Protein AF-A0A084JX63-F1 (afdb_monomer_lite)

Radius of gyration: 32.14 Å; chains: 1; bounding box: 68×34×94 Å

pLDDT: mean 81.21, std 9.05, range [53.09, 92.12]

Sequence (176 aa):
MNRTLKKIIAREFLFLIGTTILFFLILFVWISITESNYDKQNEIKTEIEIFEKKNQSVNKELLKLVYGKLSTEATYDEFVIDFKESLELQKLSYSKLETEADFNSFLKDALGENEIKKATEYKSLETKLEKTKKSIFNHSVSEDDVFRFGLTLFLIFFIFRYLIYGTKWSIKQLKE

Organism: Nonlabens ulvanivorans (NCBI:txid906888)

Secondary structure (DSSP, 8-state):
--HHHHHHHHHHHHHHHHHHHHHHHHHHHHHHHHHHHHHHHHHHHHHHHHHHHHT----HHHHHHHHHHHT-SS-HHHHHHHHHH-HHHHHHHHHHS--SS-HHHHHHHHH-TTHHHHHHHHHHHHHHHHHHHHSTTTS---HHHHHHHHHHHHHHHHHHHHHHHHHHHHHHHTT-

Structure (mmCIF, N/CA/C/O backbone):
data_AF-A0A084JX63-F1
#
_entry.id   AF-A0A084JX63-F1
#
loop_
_atom_site.group_PDB
_atom_site.id
_atom_site.type_symbol
_atom_site.label_atom_id
_atom_site.label_alt_id
_atom_site.label_comp_id
_atom_site.label_asym_id
_atom_site.label_entity_id
_atom_site.label_seq_id
_atom_site.pdbx_PDB_ins_code
_atom_site.Cartn_x
_atom_site.Cartn_y
_atom_site.Cartn_z
_atom_site.occupancy
_atom_site.B_iso_or_equiv
_atom_site.auth_seq_id
_atom_site.auth_comp_id
_atom_site.auth_asym_id
_atom_site.auth_atom_id
_atom_site.pdbx_PDB_model_num
ATOM 1 N N . MET A 1 1 ? 24.479 -4.663 -51.171 1.00 65.19 1 MET A N 1
ATOM 2 C CA . MET A 1 1 ? 24.291 -3.680 -50.075 1.00 65.19 1 MET A CA 1
ATOM 3 C C . MET A 1 1 ? 25.640 -3.122 -49.636 1.00 65.19 1 MET A C 1
ATOM 5 O O . MET A 1 1 ? 26.524 -3.914 -49.322 1.00 65.19 1 MET A O 1
ATOM 9 N N . ASN A 1 2 ? 25.807 -1.793 -49.645 1.00 89.06 2 ASN A N 1
ATOM 10 C CA . ASN A 1 2 ? 27.067 -1.114 -49.311 1.00 89.06 2 ASN A CA 1
ATOM 11 C C . ASN A 1 2 ? 27.539 -1.473 -47.881 1.00 89.06 2 ASN A C 1
ATOM 13 O O . ASN A 1 2 ? 26.726 -1.561 -46.957 1.00 89.06 2 ASN A O 1
ATOM 17 N N . ARG A 1 3 ? 28.849 -1.687 -47.690 1.00 87.38 3 ARG A N 1
ATOM 18 C CA . ARG A 1 3 ? 29.468 -2.052 -46.400 1.00 87.38 3 ARG A CA 1
ATOM 19 C C . ARG A 1 3 ? 29.197 -0.992 -45.323 1.00 87.38 3 ARG A C 1
ATOM 21 O O . ARG A 1 3 ? 28.984 -1.336 -44.163 1.00 87.38 3 ARG A O 1
ATOM 28 N N . THR A 1 4 ? 29.108 0.275 -45.725 1.00 86.75 4 THR A N 1
ATOM 29 C CA . THR A 1 4 ? 28.739 1.399 -44.852 1.00 86.75 4 THR A CA 1
ATOM 30 C C . THR A 1 4 ? 27.294 1.292 -44.365 1.00 86.75 4 THR A C 1
ATOM 32 O O . THR A 1 4 ? 27.042 1.426 -43.171 1.00 86.75 4 THR A O 1
ATOM 35 N N . LEU A 1 5 ? 26.358 0.953 -45.260 1.00 82.62 5 LEU A N 1
ATOM 36 C CA . LEU A 1 5 ? 24.943 0.773 -44.917 1.00 82.62 5 LEU A CA 1
ATOM 37 C C . LEU A 1 5 ? 24.756 -0.386 -43.927 1.00 82.62 5 LEU A C 1
ATOM 39 O O . LEU A 1 5 ? 24.061 -0.239 -42.927 1.00 82.62 5 LEU A O 1
ATOM 43 N N . LYS A 1 6 ? 25.455 -1.511 -44.149 1.00 86.81 6 LYS A N 1
ATOM 44 C CA . LYS A 1 6 ? 25.477 -2.657 -43.218 1.00 86.81 6 LYS A CA 1
ATOM 45 C C . LYS A 1 6 ? 25.913 -2.247 -41.809 1.00 86.81 6 LYS A C 1
ATOM 47 O O . LYS A 1 6 ? 25.293 -2.654 -40.833 1.00 86.81 6 LYS A O 1
ATOM 52 N N . LYS A 1 7 ? 26.963 -1.427 -41.703 1.00 88.69 7 LYS A N 1
ATOM 53 C CA . LYS A 1 7 ? 27.501 -0.963 -40.417 1.00 88.69 7 LYS A CA 1
ATOM 54 C C . LYS A 1 7 ? 26.538 -0.024 -39.685 1.00 88.69 7 LYS A C 1
ATOM 56 O O . LYS A 1 7 ? 26.459 -0.086 -38.461 1.00 88.69 7 LYS A O 1
ATOM 61 N N . ILE A 1 8 ? 25.816 0.822 -40.423 1.00 86.81 8 ILE A N 1
ATOM 62 C CA . ILE A 1 8 ? 24.778 1.697 -39.860 1.00 86.81 8 ILE A CA 1
ATOM 63 C C . ILE A 1 8 ? 23.635 0.841 -39.314 1.00 86.81 8 ILE A C 1
ATOM 65 O O . ILE A 1 8 ? 23.342 0.928 -38.127 1.00 86.81 8 ILE A O 1
ATOM 69 N N . ILE A 1 9 ? 23.079 -0.059 -40.131 1.00 84.88 9 ILE A N 1
ATOM 70 C CA . ILE A 1 9 ? 21.967 -0.936 -39.729 1.00 84.88 9 ILE A CA 1
ATOM 71 C C . ILE A 1 9 ? 22.335 -1.770 -38.496 1.00 84.88 9 ILE A C 1
ATOM 73 O O . ILE A 1 9 ? 21.561 -1.829 -37.547 1.00 84.88 9 ILE A O 1
ATOM 77 N N . ALA A 1 10 ? 23.533 -2.359 -38.459 1.00 90.06 10 ALA A N 1
ATOM 78 C CA . ALA A 1 10 ? 23.983 -3.141 -37.307 1.00 90.06 10 ALA A CA 1
ATOM 79 C C . ALA A 1 10 ? 24.073 -2.303 -36.017 1.00 90.06 10 ALA A C 1
ATOM 81 O O . ALA A 1 10 ? 23.716 -2.779 -34.943 1.00 90.06 10 ALA A O 1
ATOM 82 N N . ARG A 1 11 ? 24.519 -1.043 -36.114 1.00 86.19 11 ARG A N 1
ATOM 83 C CA . ARG A 1 11 ? 24.586 -0.125 -34.967 1.00 86.19 11 ARG A CA 1
ATOM 84 C C . ARG A 1 11 ? 23.193 0.297 -34.491 1.00 86.19 11 ARG A C 1
ATOM 86 O O . ARG A 1 11 ? 22.972 0.397 -33.288 1.00 86.19 11 ARG A O 1
ATOM 93 N N . GLU A 1 12 ? 22.270 0.544 -35.417 1.00 84.62 12 GLU A N 1
ATOM 94 C CA . GLU A 1 12 ? 20.866 0.839 -35.109 1.00 84.62 12 GLU A CA 1
ATOM 95 C C . GLU A 1 12 ? 20.187 -0.329 -34.397 1.00 84.62 12 GLU A C 1
ATOM 97 O O . GLU A 1 12 ? 19.591 -0.148 -33.337 1.00 84.62 12 GLU A O 1
ATOM 102 N N . PHE A 1 13 ? 20.373 -1.537 -34.922 1.00 88.38 13 PHE A N 1
ATOM 103 C CA . PHE A 1 13 ? 19.815 -2.755 -34.352 1.00 88.38 13 PHE A CA 1
ATOM 104 C C . PHE A 1 13 ? 20.344 -3.041 -32.941 1.00 88.38 13 PHE A C 1
ATOM 106 O O . PHE A 1 13 ? 19.569 -3.341 -32.036 1.00 88.38 13 PHE A O 1
ATOM 113 N N . LEU A 1 14 ? 21.652 -2.879 -32.718 1.00 89.19 14 LEU A N 1
ATOM 114 C CA . LEU A 1 14 ? 22.263 -3.127 -31.410 1.00 89.19 14 LEU A CA 1
ATOM 115 C C . LEU A 1 14 ? 21.764 -2.147 -30.334 1.00 89.19 14 LEU A C 1
ATOM 117 O O . LEU A 1 14 ? 21.566 -2.537 -29.187 1.00 89.19 14 LEU A O 1
ATOM 121 N N . PHE A 1 15 ? 21.506 -0.890 -30.704 1.00 83.62 15 PHE A N 1
ATOM 122 C CA . PHE A 1 15 ? 20.905 0.089 -29.795 1.00 83.62 15 PHE A CA 1
ATOM 123 C C . PHE A 1 15 ? 19.445 -0.243 -29.470 1.00 83.62 15 PHE A C 1
ATOM 125 O O . PHE A 1 15 ? 19.030 -0.137 -28.316 1.00 83.62 15 PHE A O 1
ATOM 132 N N . LEU A 1 16 ? 18.667 -0.666 -30.471 1.00 83.50 16 LEU A N 1
ATOM 133 C CA . LEU A 1 16 ? 17.280 -1.078 -30.268 1.00 83.50 16 LEU A CA 1
ATOM 134 C C . LEU A 1 16 ? 17.194 -2.281 -29.317 1.00 83.50 16 LEU A C 1
ATOM 136 O O . LEU A 1 16 ? 16.397 -2.271 -28.383 1.00 83.50 16 LEU A O 1
ATOM 140 N N . ILE A 1 17 ? 18.078 -3.268 -29.478 1.00 89.06 17 ILE A N 1
ATOM 141 C CA . ILE A 1 17 ? 18.185 -4.393 -28.540 1.00 89.06 17 ILE A CA 1
ATOM 142 C C . ILE A 1 17 ? 18.553 -3.901 -27.138 1.00 89.06 17 ILE A C 1
ATOM 144 O O . ILE A 1 17 ? 17.891 -4.268 -26.172 1.00 89.06 17 ILE A O 1
ATOM 148 N N . GLY A 1 18 ? 19.578 -3.052 -27.012 1.00 86.00 18 GLY A N 1
ATOM 149 C CA . GLY A 1 18 ? 20.032 -2.558 -25.709 1.00 86.00 18 GLY A CA 1
ATOM 150 C C . GLY A 1 18 ? 18.949 -1.789 -24.948 1.00 86.00 18 GLY A C 1
ATOM 151 O O . GLY A 1 18 ? 18.746 -2.020 -23.759 1.00 86.00 18 GLY A O 1
ATOM 152 N N . THR A 1 19 ? 18.211 -0.920 -25.641 1.00 81.38 19 THR A N 1
ATOM 153 C CA . THR A 1 19 ? 17.085 -0.173 -25.053 1.00 81.38 19 THR A CA 1
ATOM 154 C C . THR A 1 19 ? 15.918 -1.080 -24.679 1.00 81.38 19 THR A C 1
ATOM 156 O O . THR A 1 19 ? 15.343 -0.906 -23.609 1.00 81.38 19 THR A O 1
ATOM 159 N N . THR A 1 20 ? 15.621 -2.089 -25.500 1.00 82.31 20 THR A N 1
ATOM 160 C CA . THR A 1 20 ? 14.589 -3.093 -25.200 1.00 82.31 20 THR A CA 1
ATOM 161 C C . THR A 1 20 ? 14.940 -3.892 -23.943 1.00 82.31 20 THR A C 1
ATOM 163 O O . THR A 1 20 ? 14.112 -4.026 -23.048 1.00 82.31 20 THR A O 1
ATOM 166 N N . ILE A 1 21 ? 16.184 -4.372 -23.827 1.00 88.44 21 ILE A N 1
ATOM 167 C CA . ILE A 1 21 ? 16.656 -5.099 -22.637 1.00 88.44 21 ILE A CA 1
ATOM 168 C C . ILE A 1 21 ? 16.573 -4.208 -21.394 1.00 88.44 21 ILE A C 1
ATOM 170 O O . ILE A 1 21 ? 16.062 -4.639 -20.364 1.00 88.44 21 ILE A O 1
ATOM 174 N N . LEU A 1 22 ? 17.039 -2.958 -21.486 1.00 84.12 22 LEU A N 1
ATOM 175 C CA . LEU A 1 22 ? 16.982 -2.012 -20.372 1.00 84.12 22 LEU A CA 1
ATOM 176 C C . LEU A 1 22 ? 15.539 -1.743 -19.924 1.00 84.12 22 LEU A C 1
ATOM 178 O O . LEU A 1 22 ? 15.271 -1.698 -18.726 1.00 84.12 22 LEU A O 1
ATOM 182 N N . PHE A 1 23 ? 14.612 -1.604 -20.873 1.00 81.06 23 PHE A N 1
ATOM 183 C CA . PHE A 1 23 ? 13.193 -1.441 -20.580 1.00 81.06 23 PHE A CA 1
ATOM 184 C C . PHE A 1 23 ? 12.637 -2.633 -19.790 1.00 81.06 23 PHE A C 1
ATOM 186 O O . PHE A 1 23 ? 12.026 -2.430 -18.743 1.00 81.06 23 PHE A O 1
ATOM 193 N N . PHE A 1 24 ? 12.915 -3.866 -20.226 1.00 84.56 24 PHE A N 1
ATOM 194 C CA . PHE A 1 24 ? 12.482 -5.064 -19.501 1.00 84.56 24 PHE A CA 1
ATOM 195 C C . PHE A 1 24 ? 13.097 -5.170 -18.103 1.00 84.56 24 PHE A C 1
ATOM 197 O O . PHE A 1 24 ? 12.407 -5.583 -17.176 1.00 84.56 24 PHE A O 1
ATOM 204 N N . LEU A 1 25 ? 14.357 -4.761 -17.921 1.00 88.00 25 LEU A N 1
ATOM 205 C CA . LEU A 1 25 ? 14.984 -4.728 -16.596 1.00 88.00 25 LEU A CA 1
ATOM 206 C C . LEU A 1 25 ? 14.271 -3.752 -15.653 1.00 88.00 25 LEU A C 1
ATOM 208 O O . LEU A 1 25 ? 13.979 -4.111 -14.516 1.00 88.00 25 LEU A O 1
ATOM 212 N N . ILE A 1 26 ? 13.958 -2.542 -16.124 1.00 82.75 26 ILE A N 1
ATOM 213 C CA . ILE A 1 26 ? 13.224 -1.543 -15.332 1.00 82.75 26 ILE A CA 1
ATOM 214 C C . ILE A 1 26 ? 11.819 -2.054 -14.999 1.00 82.75 26 ILE A C 1
ATOM 216 O O . ILE A 1 26 ? 11.383 -1.939 -13.856 1.00 82.75 26 ILE A O 1
ATOM 220 N N . LEU A 1 27 ? 11.134 -2.651 -15.977 1.00 81.00 27 LEU A N 1
ATOM 221 C CA . LEU A 1 27 ? 9.794 -3.205 -15.805 1.00 81.00 27 LEU A CA 1
ATOM 222 C C . LEU A 1 27 ? 9.779 -4.350 -14.784 1.00 81.00 27 LEU A C 1
ATOM 224 O O . LEU A 1 27 ? 8.912 -4.381 -13.918 1.00 81.00 27 LEU A O 1
ATOM 228 N N . PHE A 1 28 ? 10.765 -5.248 -14.828 1.00 85.12 28 PHE A N 1
ATOM 229 C CA . PHE A 1 28 ? 10.877 -6.340 -13.863 1.00 85.12 28 PHE A CA 1
ATOM 230 C C . PHE A 1 28 ? 11.126 -5.824 -12.441 1.00 85.12 28 PHE A C 1
ATOM 232 O O . PHE A 1 28 ? 10.428 -6.223 -11.514 1.00 85.12 28 PHE A O 1
ATOM 239 N N . VAL A 1 29 ? 12.068 -4.886 -12.274 1.00 85.19 29 VAL A N 1
ATOM 240 C CA . VAL A 1 29 ? 12.337 -4.247 -10.973 1.00 85.19 29 VAL A CA 1
ATOM 241 C C . VAL A 1 29 ? 11.085 -3.557 -10.434 1.00 85.19 29 VAL A C 1
ATOM 243 O O . VAL A 1 29 ? 10.791 -3.666 -9.246 1.00 85.19 29 VAL A O 1
ATOM 246 N N . TRP A 1 30 ? 10.333 -2.877 -11.301 1.00 81.12 30 TRP A N 1
ATOM 247 C CA . TRP A 1 30 ? 9.082 -2.232 -10.925 1.00 81.12 30 TRP A CA 1
ATOM 248 C C . TRP A 1 30 ? 8.048 -3.240 -10.412 1.00 81.12 30 TRP A C 1
ATOM 250 O O . TRP A 1 30 ? 7.557 -3.077 -9.297 1.00 81.12 30 TRP A O 1
ATOM 260 N N . ILE A 1 31 ? 7.786 -4.310 -11.173 1.00 81.56 31 ILE A N 1
ATOM 261 C CA . ILE A 1 31 ? 6.854 -5.380 -10.780 1.00 81.56 31 ILE A CA 1
ATOM 262 C C . ILE A 1 31 ? 7.248 -5.966 -9.419 1.00 81.56 31 ILE A C 1
ATOM 264 O O . ILE A 1 31 ? 6.405 -6.043 -8.528 1.00 81.56 31 ILE A O 1
ATOM 268 N N . SER A 1 32 ? 8.529 -6.298 -9.217 1.00 83.62 32 SER A N 1
ATOM 269 C CA . SER A 1 32 ? 9.006 -6.855 -7.944 1.00 83.62 32 SER A CA 1
ATO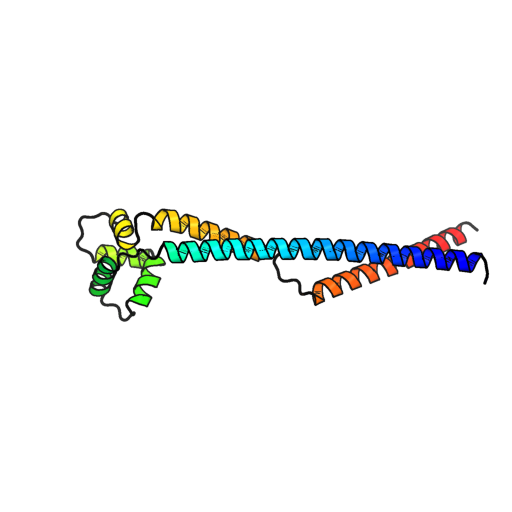M 270 C C .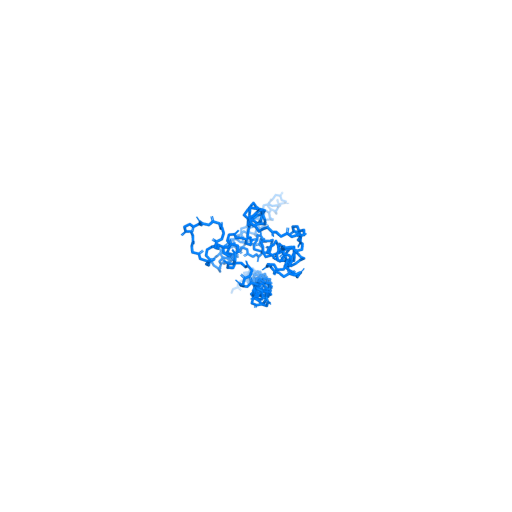 SER A 1 32 ? 8.792 -5.913 -6.753 1.00 83.62 32 SER A C 1
ATOM 272 O O . SER A 1 32 ? 8.481 -6.366 -5.651 1.00 83.62 32 SER A O 1
ATOM 274 N N . ILE A 1 33 ? 8.955 -4.599 -6.947 1.00 82.38 33 ILE A N 1
ATOM 275 C CA . ILE A 1 33 ? 8.706 -3.605 -5.892 1.00 82.38 33 ILE A CA 1
ATOM 276 C C . ILE A 1 33 ? 7.210 -3.524 -5.573 1.00 82.38 33 ILE A C 1
ATOM 278 O O . ILE A 1 33 ? 6.842 -3.484 -4.397 1.00 82.38 33 ILE A O 1
ATOM 282 N N . THR A 1 34 ? 6.351 -3.504 -6.595 1.00 78.81 34 THR A N 1
ATOM 283 C CA . THR A 1 34 ? 4.895 -3.433 -6.420 1.00 78.81 34 THR A CA 1
ATOM 284 C C . THR A 1 34 ? 4.357 -4.664 -5.697 1.00 78.81 34 THR A C 1
ATOM 286 O O . THR A 1 34 ? 3.618 -4.513 -4.726 1.00 78.81 34 THR A O 1
ATOM 289 N N . GLU A 1 35 ? 4.772 -5.861 -6.108 1.00 81.75 35 GLU A N 1
ATOM 290 C CA . GLU A 1 35 ? 4.360 -7.123 -5.484 1.00 81.75 35 GLU A CA 1
ATOM 291 C C . GLU A 1 35 ? 4.791 -7.181 -4.010 1.00 81.75 35 GLU A C 1
ATOM 293 O O . GLU A 1 35 ? 3.960 -7.365 -3.124 1.00 81.75 35 GLU A O 1
ATOM 298 N N . SER A 1 36 ? 6.057 -6.858 -3.715 1.00 82.88 36 SER A N 1
ATOM 299 C CA . SER A 1 36 ? 6.553 -6.822 -2.332 1.00 82.88 36 SER A CA 1
ATOM 300 C C . SER A 1 36 ? 5.791 -5.832 -1.442 1.00 82.88 36 SER A C 1
ATOM 302 O O . SER A 1 36 ? 5.605 -6.073 -0.246 1.00 82.88 36 SER A O 1
ATOM 304 N N . ASN A 1 37 ? 5.365 -4.694 -1.990 1.00 80.81 37 ASN A N 1
ATOM 305 C CA . ASN A 1 37 ? 4.595 -3.717 -1.228 1.00 80.81 37 ASN A CA 1
ATOM 306 C C . ASN A 1 37 ? 3.142 -4.150 -1.017 1.00 80.81 37 ASN A C 1
ATOM 308 O O . ASN A 1 37 ? 2.587 -3.869 0.049 1.00 80.81 37 ASN A O 1
ATOM 312 N N . TYR A 1 38 ? 2.548 -4.832 -1.998 1.00 81.62 38 TYR A N 1
ATOM 313 C CA . TYR A 1 38 ? 1.219 -5.419 -1.880 1.00 81.62 38 TYR A CA 1
ATOM 314 C C . TYR A 1 38 ? 1.184 -6.490 -0.783 1.00 81.62 38 TYR A C 1
ATOM 316 O O . TYR A 1 38 ? 0.320 -6.444 0.094 1.00 81.62 38 TYR A O 1
ATOM 324 N N . ASP A 1 39 ? 2.186 -7.370 -0.748 1.00 85.44 39 ASP A N 1
ATOM 325 C CA . ASP A 1 39 ? 2.311 -8.400 0.287 1.00 85.44 39 ASP A CA 1
ATOM 326 C C . ASP A 1 39 ? 2.407 -7.789 1.688 1.00 85.44 39 ASP A C 1
ATOM 328 O O . ASP A 1 39 ? 1.665 -8.178 2.589 1.00 85.44 39 ASP A O 1
ATOM 332 N N . LYS A 1 40 ? 3.240 -6.753 1.861 1.00 83.31 40 LYS A N 1
ATOM 333 C CA . LYS A 1 40 ? 3.348 -6.021 3.136 1.00 83.31 40 LYS A CA 1
ATOM 334 C C . LYS A 1 40 ? 2.033 -5.376 3.559 1.00 83.31 40 LYS A C 1
ATOM 336 O O . LYS A 1 40 ? 1.722 -5.337 4.747 1.00 83.31 40 LYS A O 1
ATOM 341 N N . GLN A 1 41 ? 1.259 -4.833 2.617 1.00 81.94 41 GLN A N 1
ATOM 342 C CA . GLN A 1 41 ? -0.059 -4.283 2.942 1.00 81.94 41 GLN A CA 1
ATOM 343 C C . GLN A 1 41 ? -1.015 -5.370 3.430 1.00 81.94 41 GLN A C 1
ATOM 345 O O . GLN A 1 41 ? -1.722 -5.155 4.416 1.00 81.94 41 GLN A O 1
ATOM 350 N N . ASN A 1 42 ? -1.029 -6.522 2.761 1.00 84.50 42 ASN A N 1
ATOM 351 C CA . ASN A 1 42 ? -1.875 -7.645 3.145 1.00 84.50 42 ASN A CA 1
ATOM 352 C C . ASN A 1 42 ? -1.460 -8.247 4.489 1.00 84.50 42 ASN A C 1
ATOM 354 O O . ASN A 1 42 ? -2.334 -8.578 5.288 1.00 84.50 42 ASN A O 1
ATOM 358 N N . GLU A 1 43 ? -0.162 -8.330 4.777 1.00 87.25 43 GLU A N 1
ATOM 359 C CA . GLU A 1 43 ? 0.358 -8.762 6.076 1.00 87.25 43 GLU A CA 1
ATOM 360 C C . GLU A 1 43 ? -0.145 -7.844 7.197 1.00 87.25 43 GLU A C 1
ATOM 362 O O . GLU A 1 43 ? -0.805 -8.314 8.121 1.00 87.25 43 GLU A O 1
ATOM 367 N N . ILE A 1 44 ? 0.034 -6.523 7.063 1.00 81.94 44 ILE A N 1
ATOM 368 C CA . ILE A 1 44 ? -0.441 -5.548 8.062 1.00 81.94 44 ILE A CA 1
ATOM 369 C C . ILE A 1 44 ? -1.968 -5.608 8.212 1.00 81.94 44 ILE A C 1
ATOM 371 O O . ILE A 1 44 ? -2.488 -5.526 9.323 1.00 81.94 44 ILE A O 1
ATOM 375 N N . LYS A 1 45 ? -2.709 -5.766 7.109 1.00 82.81 45 LYS A N 1
ATOM 376 C CA . LYS A 1 45 ? -4.171 -5.901 7.149 1.00 82.81 45 LYS A CA 1
ATOM 377 C C . LYS A 1 45 ? -4.599 -7.168 7.893 1.00 82.81 45 LYS A C 1
ATOM 379 O O . LYS A 1 45 ? -5.538 -7.123 8.680 1.00 82.81 45 LYS A O 1
ATOM 384 N N . THR A 1 46 ? -3.890 -8.271 7.673 1.00 85.38 46 THR A N 1
ATOM 385 C CA . THR A 1 46 ? -4.141 -9.543 8.357 1.00 85.38 46 THR A CA 1
ATOM 386 C C . THR A 1 46 ? -3.804 -9.439 9.842 1.00 85.38 46 THR A C 1
ATOM 388 O O . THR A 1 46 ? -4.563 -9.923 10.675 1.00 85.38 46 THR A O 1
ATOM 391 N N . GLU A 1 47 ? -2.708 -8.765 10.203 1.00 81.56 47 GLU A N 1
ATOM 392 C CA . GLU A 1 47 ? -2.373 -8.482 11.602 1.00 81.56 47 GLU A CA 1
ATOM 393 C C . GLU A 1 47 ? -3.469 -7.662 12.290 1.00 81.56 47 GLU A C 1
ATOM 395 O O . GLU A 1 47 ? -3.862 -8.000 13.405 1.00 81.56 47 GLU A O 1
ATOM 400 N N . ILE A 1 48 ? -4.000 -6.637 11.615 1.00 76.06 48 ILE A N 1
ATOM 401 C CA . ILE A 1 48 ? -5.132 -5.833 12.096 1.00 76.06 48 ILE A CA 1
ATOM 402 C C . ILE A 1 48 ? -6.378 -6.706 12.298 1.00 76.06 48 ILE A C 1
ATOM 404 O O . ILE A 1 48 ? -6.975 -6.666 13.369 1.00 76.06 48 ILE A O 1
ATOM 408 N N . GLU A 1 49 ? -6.735 -7.551 11.332 1.00 78.00 49 GLU A N 1
ATOM 409 C CA . GLU A 1 49 ? -7.915 -8.423 11.426 1.00 78.00 49 GLU A CA 1
ATOM 410 C C . GLU A 1 49 ? -7.777 -9.470 12.547 1.00 78.00 49 GLU A C 1
ATOM 412 O O . GLU A 1 49 ? -8.701 -9.701 13.331 1.00 78.00 49 GLU A O 1
ATOM 417 N N . ILE A 1 50 ? -6.598 -10.088 12.681 1.00 78.38 50 ILE A N 1
ATOM 418 C CA . ILE A 1 50 ? -6.293 -11.014 13.782 1.00 78.38 50 ILE A CA 1
ATOM 419 C C . ILE A 1 50 ? -6.377 -10.282 15.120 1.00 78.38 50 ILE A C 1
ATOM 421 O O . ILE A 1 50 ? -6.888 -10.835 16.098 1.00 78.38 50 ILE A O 1
ATOM 425 N N . PHE A 1 51 ? -5.880 -9.050 15.176 1.00 68.31 51 PHE A N 1
ATOM 426 C CA . PHE A 1 51 ? -5.936 -8.219 16.364 1.00 68.31 51 PHE A CA 1
ATOM 427 C C . PHE A 1 51 ? -7.381 -7.883 16.747 1.00 68.31 51 PHE A C 1
ATOM 429 O O . PHE A 1 51 ? -7.760 -8.103 17.896 1.00 68.31 51 PHE A O 1
ATOM 436 N N . GLU A 1 52 ? -8.213 -7.440 15.804 1.00 65.75 52 GLU A N 1
ATOM 437 C CA . GLU A 1 52 ? -9.643 -7.183 16.017 1.00 65.75 52 GLU A CA 1
ATOM 438 C C . GLU A 1 52 ? -10.372 -8.435 16.518 1.00 65.75 52 GLU A C 1
ATOM 440 O O . GLU A 1 52 ? -11.057 -8.401 17.542 1.00 65.75 52 GLU A O 1
ATOM 445 N N . LYS A 1 53 ? -10.148 -9.578 15.861 1.00 66.19 53 LYS A N 1
ATOM 446 C CA . LYS A 1 53 ? -10.780 -10.855 16.213 1.00 66.19 53 LYS A CA 1
ATOM 447 C C . LYS A 1 53 ? -10.352 -11.370 17.588 1.00 66.19 53 LYS A C 1
ATOM 449 O O . LYS A 1 53 ? -11.161 -11.931 18.324 1.00 66.19 53 LYS A O 1
ATOM 454 N N . LYS A 1 54 ? -9.081 -11.190 17.956 1.00 64.06 54 LYS A N 1
ATOM 455 C CA . LYS A 1 54 ? -8.529 -11.631 19.249 1.00 64.06 54 LYS A CA 1
ATOM 456 C C . LYS A 1 54 ? -8.926 -10.710 20.405 1.00 64.06 54 LYS A C 1
ATOM 458 O O . LYS A 1 54 ? -8.921 -11.150 21.553 1.00 64.06 54 LYS A O 1
ATOM 463 N N . ASN A 1 55 ? -9.271 -9.458 20.117 1.00 58.59 55 ASN A N 1
ATOM 464 C CA . ASN A 1 55 ? -9.594 -8.443 21.120 1.00 58.59 55 ASN A CA 1
ATOM 465 C C . ASN A 1 55 ? -11.100 -8.223 21.308 1.00 58.59 55 ASN A C 1
ATOM 467 O O . ASN A 1 55 ? -11.514 -7.284 21.974 1.00 58.59 55 ASN A O 1
ATOM 471 N N . GLN A 1 56 ? -11.934 -9.136 20.816 1.00 56.81 56 GLN A N 1
ATOM 472 C CA . GLN A 1 56 ? -13.379 -9.123 21.031 1.00 56.81 56 GLN A CA 1
ATOM 473 C C . GLN A 1 56 ? -13.790 -9.616 22.440 1.00 56.81 56 GLN A C 1
ATOM 475 O O . GLN A 1 56 ? -14.862 -10.193 22.613 1.00 56.81 56 GLN A O 1
ATOM 480 N N . SER A 1 57 ? -12.956 -9.411 23.467 1.00 58.47 57 SER A N 1
ATOM 481 C CA . SER A 1 57 ? -13.287 -9.728 24.865 1.00 58.47 57 SER A CA 1
ATOM 482 C C . SER A 1 57 ? -13.829 -8.492 25.577 1.00 58.47 57 SER A C 1
ATOM 484 O O . SER A 1 57 ? -13.306 -8.049 26.596 1.00 58.47 57 SER A O 1
ATOM 486 N N . VAL A 1 58 ? -14.872 -7.908 25.001 1.00 65.94 58 VAL A N 1
ATOM 487 C CA . VAL A 1 58 ? -15.634 -6.854 25.662 1.00 65.94 58 VAL A CA 1
ATOM 488 C C . VAL A 1 58 ? -16.402 -7.484 26.814 1.00 65.94 58 VAL A C 1
ATOM 490 O O . VAL A 1 58 ? -17.069 -8.508 26.624 1.00 65.94 58 VAL A O 1
ATOM 493 N N . ASN A 1 59 ? -16.352 -6.868 27.995 1.00 77.25 59 ASN A N 1
ATOM 494 C CA . ASN A 1 59 ? -17.208 -7.278 29.097 1.00 77.25 59 ASN A CA 1
ATOM 495 C C . ASN A 1 59 ? -18.647 -6.836 28.797 1.00 77.25 59 ASN A C 1
ATOM 497 O O . ASN A 1 59 ? -19.095 -5.748 29.166 1.00 77.25 59 ASN A O 1
ATOM 501 N N . LYS A 1 60 ? -19.363 -7.690 28.054 1.00 80.31 60 LYS A N 1
ATOM 502 C CA . LYS A 1 60 ? -20.720 -7.415 27.568 1.00 80.31 60 LYS A CA 1
ATOM 503 C C . LYS A 1 60 ? -21.679 -7.091 28.708 1.00 80.31 60 LYS A C 1
ATOM 505 O O . LYS A 1 60 ? -22.589 -6.293 28.508 1.00 80.31 60 LYS A O 1
ATOM 510 N N . GLU A 1 61 ? -21.486 -7.688 29.881 1.00 82.44 61 GLU A N 1
ATOM 511 C CA . GLU A 1 61 ? -22.327 -7.434 31.050 1.00 82.44 61 GLU A CA 1
ATOM 512 C C . GLU A 1 61 ? -22.134 -6.013 31.575 1.00 82.44 61 GLU A C 1
A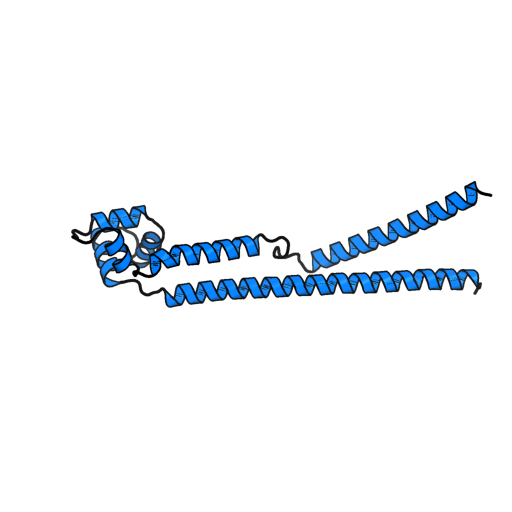TOM 514 O O . GLU A 1 61 ? -23.116 -5.284 31.705 1.00 82.44 61 GLU A O 1
ATOM 519 N N . LEU A 1 62 ? -20.885 -5.580 31.774 1.00 86.12 62 LEU A N 1
ATOM 520 C CA . LEU A 1 62 ? -20.593 -4.228 32.252 1.00 86.12 62 LEU A CA 1
ATOM 521 C C . LEU A 1 62 ? -21.064 -3.160 31.253 1.00 86.12 62 LEU A C 1
ATOM 523 O O . LEU A 1 62 ? -21.703 -2.187 31.652 1.00 86.12 62 LEU A O 1
ATOM 527 N N . LEU A 1 63 ? -20.844 -3.366 29.948 1.00 87.75 63 LEU A N 1
ATOM 528 C CA . LEU A 1 63 ? -21.330 -2.428 28.929 1.00 87.75 63 LEU A CA 1
ATOM 529 C C . LEU A 1 63 ? -22.854 -2.408 28.801 1.00 87.75 63 LEU A C 1
ATOM 531 O O . LEU A 1 63 ? -23.415 -1.344 28.560 1.00 87.75 63 LEU A O 1
ATOM 535 N N . LYS A 1 64 ? -23.549 -3.539 28.984 1.00 88.81 64 LYS A N 1
ATOM 536 C CA . LYS A 1 64 ? -25.023 -3.545 29.035 1.00 88.81 64 LYS A CA 1
ATOM 537 C C . LYS A 1 64 ? -25.542 -2.753 30.229 1.00 88.81 64 LYS A C 1
ATOM 539 O O . LYS A 1 64 ? -26.546 -2.057 30.109 1.00 88.81 64 LYS A O 1
ATOM 544 N N . LEU A 1 65 ? -24.845 -2.841 31.359 1.00 89.00 65 LEU A N 1
ATOM 545 C CA . LEU A 1 65 ? -25.172 -2.106 32.576 1.00 89.00 65 LEU A CA 1
ATOM 546 C C . LEU A 1 65 ? -25.026 -0.593 32.361 1.00 89.00 65 LEU A C 1
ATOM 548 O O . LEU A 1 65 ? -25.927 0.169 32.702 1.00 89.00 65 LEU A O 1
ATOM 552 N N . VAL A 1 66 ? -23.930 -0.168 31.727 1.00 89.44 66 VAL A N 1
ATOM 553 C CA . VAL A 1 66 ? -23.704 1.232 31.335 1.00 89.44 66 VAL A CA 1
ATOM 554 C C . VAL A 1 66 ? -24.758 1.710 30.339 1.00 89.44 66 VAL A C 1
ATOM 556 O O . VAL A 1 66 ? -25.374 2.753 30.552 1.00 89.44 66 VAL A O 1
ATOM 559 N N . TYR A 1 67 ? -24.987 0.938 29.276 1.00 91.00 67 TYR A N 1
ATOM 560 C CA . TYR A 1 67 ? -25.971 1.240 28.240 1.00 91.00 67 TYR A CA 1
ATOM 561 C C . TYR A 1 67 ? -27.360 1.482 28.842 1.00 91.00 67 TYR A C 1
ATOM 563 O O . TYR A 1 67 ? -27.991 2.502 28.565 1.00 91.00 67 TYR A O 1
ATOM 571 N N . GLY A 1 68 ? -27.789 0.608 29.760 1.00 90.81 68 GLY A N 1
ATOM 572 C CA . GLY A 1 68 ? -29.064 0.743 30.463 1.00 90.81 68 GLY A CA 1
ATOM 573 C C . GLY A 1 68 ? -29.179 1.998 31.338 1.00 90.81 68 GLY A C 1
ATOM 574 O O . GLY A 1 68 ? -30.290 2.446 31.602 1.00 90.81 68 GLY A O 1
ATOM 575 N N . LYS A 1 69 ? -28.059 2.593 31.771 1.00 90.12 69 LYS A N 1
ATOM 576 C CA . LYS A 1 69 ? -28.042 3.816 32.592 1.00 90.12 69 LYS A CA 1
ATOM 577 C C . LYS A 1 69 ? -27.967 5.118 31.791 1.00 90.12 69 LYS A C 1
ATOM 579 O O . LYS A 1 69 ? -28.260 6.177 32.346 1.00 90.12 69 LYS A O 1
ATOM 584 N N . LEU A 1 70 ? -27.538 5.072 30.531 1.00 87.62 70 LEU A N 1
ATOM 585 C CA . LEU A 1 70 ? -27.356 6.269 29.702 1.00 87.62 70 LEU A CA 1
ATOM 586 C C . LEU A 1 70 ? -28.638 6.741 29.012 1.00 87.62 70 LEU A C 1
ATOM 588 O O . LEU A 1 70 ? -28.650 7.862 28.512 1.00 87.62 70 LEU A O 1
ATOM 592 N N . SER A 1 71 ? -29.701 5.926 29.019 1.00 79.12 71 SER A N 1
ATOM 593 C CA . SER A 1 71 ? -30.996 6.239 28.394 1.00 79.12 71 SER A CA 1
ATOM 594 C C . SER A 1 71 ? -30.841 6.803 26.974 1.00 79.12 71 SER A C 1
ATOM 596 O O . SER A 1 71 ? -31.430 7.828 26.638 1.00 79.12 71 SER A O 1
ATOM 598 N N . THR A 1 72 ? -29.991 6.164 26.166 1.00 84.56 72 THR A N 1
ATOM 599 C CA . THR A 1 72 ? -29.717 6.560 24.778 1.00 84.56 72 THR A CA 1
ATOM 600 C C . THR A 1 72 ? -30.719 5.923 23.813 1.00 84.56 72 THR A C 1
ATOM 602 O O . THR A 1 72 ? -31.201 4.818 24.057 1.00 84.56 72 THR A O 1
ATOM 605 N N . GLU A 1 73 ? -31.019 6.613 22.712 1.00 88.12 73 GLU A N 1
ATOM 606 C CA . GLU A 1 73 ? -31.811 6.071 21.597 1.00 88.12 73 GLU A CA 1
ATOM 607 C C . GLU A 1 73 ? -30.990 5.130 20.698 1.00 88.12 73 GLU A C 1
ATOM 609 O O . GLU A 1 73 ? -31.565 4.353 19.937 1.00 88.12 73 GLU A O 1
ATOM 614 N N . ALA A 1 74 ? -29.655 5.180 20.796 1.00 87.00 74 ALA A N 1
ATOM 615 C CA . ALA A 1 74 ? -28.758 4.316 20.035 1.00 87.00 74 ALA A CA 1
ATOM 616 C C . ALA A 1 74 ? -28.961 2.843 20.407 1.00 87.00 74 ALA A C 1
ATOM 618 O O . ALA A 1 74 ? -29.259 2.507 21.558 1.00 87.00 74 ALA A O 1
ATOM 619 N N . THR A 1 75 ? -28.756 1.941 19.453 1.00 91.25 75 THR A N 1
ATOM 620 C CA . THR A 1 75 ? -28.751 0.500 19.725 1.00 91.25 75 THR A CA 1
ATOM 621 C C . THR A 1 75 ? -27.550 0.110 20.593 1.00 91.25 75 THR A C 1
ATOM 623 O O . THR A 1 75 ? -26.560 0.836 20.685 1.00 91.25 75 THR A O 1
ATOM 626 N N . TYR A 1 76 ? -27.614 -1.056 21.246 1.00 85.56 76 TYR A N 1
ATOM 627 C CA . TYR A 1 76 ? -26.491 -1.548 22.053 1.00 85.56 76 TYR A CA 1
ATOM 628 C C . TYR A 1 76 ? -25.202 -1.674 21.229 1.00 85.56 76 TYR A C 1
ATOM 630 O O . TYR A 1 76 ? -24.134 -1.318 21.716 1.00 85.56 76 TYR A O 1
ATOM 638 N N . ASP A 1 77 ? -25.298 -2.144 19.985 1.00 81.00 77 ASP A N 1
ATOM 639 C CA . ASP A 1 77 ? -24.126 -2.338 19.130 1.00 81.00 77 ASP A CA 1
ATOM 640 C C . ASP A 1 77 ? -23.511 -0.998 18.695 1.00 81.00 77 ASP A C 1
ATOM 642 O O . ASP A 1 77 ? -22.293 -0.841 18.773 1.00 81.00 77 ASP A O 1
ATOM 646 N N . GLU A 1 78 ? -24.335 -0.005 18.339 1.00 84.12 78 GLU A N 1
ATOM 647 C CA . GLU A 1 78 ? -23.881 1.370 18.063 1.00 84.12 78 GLU A CA 1
ATOM 648 C C . GLU A 1 78 ? -23.220 1.994 19.297 1.00 84.12 78 GLU A C 1
ATOM 650 O O . GLU A 1 78 ? -22.124 2.541 19.211 1.00 84.12 78 GLU A O 1
ATOM 655 N N . PHE A 1 79 ? -23.824 1.817 20.476 1.00 89.81 79 PHE A N 1
ATOM 656 C CA . PHE A 1 79 ? -23.246 2.286 21.731 1.00 89.81 79 PHE A CA 1
ATOM 657 C C . PHE A 1 79 ? -21.869 1.670 22.010 1.00 89.81 79 PHE A C 1
ATOM 659 O O . PHE A 1 79 ? -20.970 2.377 22.453 1.00 89.81 79 PHE A O 1
ATOM 666 N N . VAL A 1 80 ? -21.682 0.365 21.782 1.00 85.38 80 VAL A N 1
ATOM 667 C CA . VAL A 1 80 ? -20.390 -0.299 22.030 1.00 85.38 80 VAL A CA 1
ATOM 668 C C . VAL A 1 80 ? -19.301 0.245 21.101 1.00 85.38 80 VAL A C 1
ATOM 670 O O . VAL A 1 80 ? -18.158 0.386 21.541 1.00 85.38 80 VAL A O 1
ATOM 673 N N . ILE A 1 81 ? -19.642 0.560 19.848 1.00 80.62 81 ILE A N 1
ATOM 674 C CA . ILE A 1 81 ? -18.724 1.184 18.883 1.00 80.62 81 ILE A CA 1
ATOM 675 C C . ILE A 1 81 ? -18.342 2.586 19.371 1.00 80.62 81 ILE A C 1
ATOM 677 O O . ILE A 1 81 ? -17.165 2.851 19.620 1.00 80.62 81 ILE A O 1
ATOM 681 N N . ASP A 1 82 ? -19.334 3.435 19.638 1.00 82.94 82 ASP A N 1
ATOM 682 C CA . ASP A 1 82 ? -19.111 4.810 20.091 1.00 82.94 82 ASP A CA 1
ATOM 683 C C . ASP A 1 82 ? -18.352 4.860 21.426 1.00 82.94 82 ASP A C 1
ATOM 685 O O . ASP A 1 82 ? -17.496 5.719 21.646 1.00 82.94 82 ASP A O 1
ATOM 689 N N . PHE A 1 83 ? -18.637 3.924 22.336 1.00 87.31 83 PHE A N 1
ATOM 690 C CA . PHE A 1 83 ? -17.986 3.834 23.642 1.00 87.31 83 PHE A CA 1
ATOM 691 C C . PHE A 1 83 ? -16.493 3.525 23.508 1.00 87.31 83 PHE A C 1
ATOM 693 O O . PHE A 1 83 ? -15.687 4.039 24.285 1.00 87.31 83 PHE A O 1
ATOM 700 N N . LYS A 1 84 ? -16.092 2.713 22.523 1.00 81.69 84 LYS A N 1
ATOM 701 C CA . LYS A 1 84 ? -14.674 2.419 22.268 1.00 81.69 84 LYS A CA 1
ATOM 702 C C . LYS A 1 84 ? -13.929 3.623 21.692 1.00 81.69 84 LYS A C 1
ATOM 704 O O . LYS A 1 84 ? -12.763 3.825 22.024 1.00 81.69 84 LYS A O 1
ATOM 709 N N . GLU A 1 85 ? -14.595 4.433 20.876 1.00 78.38 85 GLU A N 1
ATOM 710 C CA . GLU A 1 85 ? -13.965 5.534 20.139 1.00 78.38 85 GLU A CA 1
ATOM 711 C C . GLU A 1 85 ? -13.992 6.876 20.890 1.00 78.38 85 GLU A C 1
ATOM 713 O O . GLU A 1 85 ? -13.098 7.708 20.716 1.00 78.38 85 GLU A O 1
ATOM 718 N N . SER A 1 86 ? -14.979 7.092 21.765 1.00 83.38 86 SER A N 1
ATOM 719 C CA . SER A 1 86 ? -15.217 8.382 22.415 1.00 83.38 86 SER A CA 1
ATOM 720 C C . SER A 1 86 ? -14.801 8.408 23.886 1.00 83.38 86 SER A C 1
ATOM 722 O O . SER A 1 86 ? -15.475 7.877 24.771 1.00 83.38 86 SER A O 1
ATOM 724 N N . LEU A 1 87 ? -13.725 9.149 24.180 1.00 81.62 87 LEU A N 1
ATOM 725 C CA . LEU A 1 87 ? -13.291 9.421 25.556 1.00 81.62 87 LEU A CA 1
ATOM 726 C C . LEU A 1 87 ? -14.369 10.157 26.371 1.00 81.62 87 LEU A C 1
ATOM 728 O O . LEU A 1 87 ? -14.472 9.967 27.584 1.00 81.62 87 LEU A O 1
ATOM 732 N N . GLU A 1 88 ? -15.164 11.014 25.730 1.00 86.94 88 GLU A N 1
ATOM 733 C CA . GLU A 1 88 ? -16.245 11.729 26.411 1.00 86.94 88 GLU A CA 1
ATOM 734 C C . GLU A 1 88 ? -17.366 10.779 26.823 1.00 86.94 88 GLU A C 1
ATOM 736 O O . GLU A 1 88 ? -17.820 10.830 27.967 1.00 86.94 88 GLU A O 1
ATOM 741 N N . LEU A 1 89 ? -17.743 9.851 25.939 1.00 88.44 89 LEU A N 1
ATOM 742 C CA . LEU A 1 89 ? -18.742 8.833 26.246 1.00 88.44 89 LEU A CA 1
ATOM 743 C C . LEU A 1 89 ? -18.249 7.878 27.337 1.00 88.44 89 LEU A C 1
ATOM 745 O O . LEU A 1 89 ? -19.022 7.519 28.224 1.00 88.44 89 LEU A O 1
ATOM 749 N N . GLN A 1 90 ? -16.963 7.527 27.340 1.00 90.19 90 GLN A N 1
ATOM 750 C CA . GLN A 1 90 ? -16.341 6.740 28.410 1.00 90.19 90 GLN A CA 1
ATOM 751 C C . GLN A 1 90 ? -16.429 7.444 29.767 1.00 90.19 90 GLN A C 1
ATOM 753 O O . GLN A 1 90 ? -16.845 6.839 30.756 1.00 90.19 90 GLN A O 1
ATOM 758 N N . LYS A 1 91 ? -16.077 8.735 29.826 1.00 90.38 91 LYS A N 1
ATOM 759 C CA . LYS A 1 91 ? -16.166 9.538 31.057 1.00 90.38 91 LYS A CA 1
ATOM 760 C C . LYS A 1 91 ? -17.607 9.693 31.534 1.00 90.38 91 LYS A C 1
ATOM 762 O O . LYS A 1 91 ? -17.874 9.562 32.727 1.00 90.38 91 LYS A O 1
ATOM 767 N N . LEU A 1 92 ? -18.535 9.935 30.609 1.00 90.75 92 LEU A N 1
ATOM 768 C CA . LEU A 1 92 ? -19.960 10.030 30.909 1.00 90.75 92 LEU A CA 1
ATOM 769 C C . LEU A 1 92 ? -20.486 8.707 31.476 1.00 90.75 92 LEU A C 1
ATOM 771 O O . LEU A 1 92 ? -21.102 8.690 32.538 1.00 90.75 92 LEU A O 1
ATOM 775 N N . SER A 1 93 ? -20.182 7.598 30.813 1.00 90.62 93 SER A N 1
ATOM 776 C CA . SER A 1 93 ? -20.526 6.241 31.242 1.00 90.62 93 SER A CA 1
ATOM 777 C C . SER A 1 93 ? -20.018 5.922 32.644 1.00 90.62 93 SER A C 1
ATOM 779 O O . SER A 1 93 ? -20.778 5.451 33.487 1.00 90.62 93 SER A O 1
ATOM 781 N N . TYR A 1 94 ? -18.750 6.239 32.909 1.00 91.94 94 TYR A N 1
ATOM 782 C CA . TYR A 1 94 ? -18.148 6.090 34.226 1.00 91.94 94 TYR A CA 1
ATOM 783 C C . TYR A 1 94 ? -18.883 6.922 35.278 1.00 91.94 94 TYR A C 1
ATOM 785 O O . TYR A 1 94 ? -19.229 6.402 36.329 1.00 91.94 94 TYR A O 1
ATOM 793 N N . SER A 1 95 ? -19.220 8.180 34.974 1.00 92.12 95 SER A N 1
ATOM 794 C CA . SER A 1 95 ? -19.939 9.052 35.916 1.00 92.12 95 SER A CA 1
ATOM 795 C C . SER A 1 95 ? -21.348 8.563 36.279 1.00 92.12 95 SER A C 1
ATOM 797 O O . SER A 1 95 ? -21.897 8.966 37.301 1.00 92.12 95 SER A O 1
ATOM 799 N N . LYS A 1 96 ? -21.952 7.711 35.439 1.00 90.88 96 LYS A N 1
ATOM 800 C CA . LYS A 1 96 ? -23.278 7.112 35.666 1.00 90.88 96 LYS A CA 1
ATOM 801 C C . LYS A 1 96 ? -23.214 5.801 36.448 1.00 90.88 96 LYS A C 1
ATOM 803 O O . LYS A 1 96 ? -24.220 5.362 37.018 1.00 90.88 96 LYS A O 1
ATOM 808 N N . LEU A 1 97 ? -22.054 5.155 36.471 1.00 84.12 97 LEU A N 1
ATOM 809 C CA . LEU A 1 97 ? -21.803 4.016 37.331 1.00 84.12 97 LEU A CA 1
ATOM 810 C C . LEU A 1 97 ? -21.407 4.548 38.705 1.00 84.12 97 LEU A C 1
ATOM 812 O O . LEU A 1 97 ? -20.359 5.152 38.879 1.00 84.12 97 LEU A O 1
ATOM 816 N N . GLU A 1 98 ? -22.266 4.325 39.691 1.00 82.38 98 GLU A N 1
ATOM 817 C CA . GLU A 1 98 ? -21.969 4.590 41.100 1.00 82.38 98 GLU A CA 1
ATOM 818 C C . GLU A 1 98 ? -20.975 3.526 41.591 1.00 82.38 98 GLU A C 1
ATOM 820 O O . GLU A 1 98 ? -21.346 2.576 42.273 1.00 82.38 98 GLU A O 1
ATOM 825 N N . THR A 1 99 ? -19.727 3.623 41.135 1.00 83.81 99 THR A N 1
ATOM 826 C CA . THR A 1 99 ? -18.654 2.667 41.416 1.00 83.81 99 THR A CA 1
ATOM 827 C C . THR A 1 99 ? -17.548 3.315 42.237 1.00 83.81 99 THR A C 1
ATOM 829 O O . THR A 1 99 ? -17.250 4.498 42.084 1.00 83.81 99 THR A O 1
ATOM 832 N N . GLU A 1 100 ? -16.930 2.518 43.107 1.00 86.44 100 GLU A N 1
ATOM 833 C CA . GLU A 1 100 ? -15.740 2.902 43.872 1.00 86.44 100 GLU A CA 1
ATOM 834 C C . GLU A 1 100 ? -14.443 2.708 43.069 1.00 86.44 100 GLU A C 1
ATOM 836 O O . GLU A 1 100 ? -13.390 3.212 43.459 1.00 86.44 100 GLU A O 1
ATOM 841 N N . ALA A 1 101 ? -14.504 1.977 41.948 1.00 87.25 101 ALA A N 1
ATOM 842 C CA . ALA A 1 101 ? -13.363 1.781 41.062 1.00 87.25 101 ALA A CA 1
ATOM 843 C C . ALA A 1 101 ? -12.976 3.100 40.388 1.00 87.25 101 ALA A C 1
ATOM 845 O O . ALA A 1 101 ? -13.850 3.862 39.988 1.00 87.25 101 ALA A O 1
ATOM 846 N N . ASP A 1 102 ? -11.679 3.350 40.204 1.00 91.31 102 ASP A N 1
ATOM 847 C CA . ASP A 1 102 ? -11.220 4.516 39.452 1.00 91.31 102 ASP A CA 1
ATOM 848 C C . ASP A 1 102 ? -11.508 4.380 37.945 1.00 91.31 102 ASP A C 1
ATOM 850 O O . ASP A 1 102 ? -11.723 3.284 37.421 1.00 91.31 102 ASP A O 1
ATOM 854 N N . PHE A 1 103 ? -11.464 5.503 37.223 1.00 85.88 103 PHE A N 1
ATOM 855 C CA . PHE A 1 103 ? -11.771 5.553 35.791 1.00 85.88 103 PHE A CA 1
ATOM 856 C C . PHE A 1 103 ? -10.930 4.587 34.945 1.00 85.88 103 PHE A C 1
ATOM 858 O O . PHE A 1 103 ? -11.450 3.973 34.013 1.00 85.88 103 PHE A O 1
ATOM 865 N N . ASN A 1 104 ? -9.644 4.420 35.266 1.00 82.81 104 ASN A N 1
ATOM 866 C CA . ASN A 1 104 ? -8.781 3.519 34.512 1.00 82.81 104 ASN A CA 1
ATOM 867 C C . ASN A 1 104 ? -9.115 2.061 34.822 1.00 82.81 104 ASN A C 1
ATOM 869 O O . ASN A 1 104 ? -9.146 1.254 33.900 1.00 82.81 104 ASN A O 1
ATOM 873 N N . SER A 1 105 ? -9.386 1.723 36.083 1.00 84.00 105 SER A N 1
ATOM 874 C CA . SER A 1 105 ? -9.834 0.381 36.474 1.00 84.00 105 SER A CA 1
ATOM 875 C C . SER A 1 105 ? -11.172 0.023 35.819 1.00 84.00 105 SER A C 1
ATOM 877 O O . SER A 1 105 ? -11.289 -1.038 35.217 1.00 84.00 105 SER A O 1
ATOM 879 N N . PHE A 1 106 ? -12.132 0.954 35.790 1.00 88.06 106 PHE A N 1
ATOM 880 C CA . PHE A 1 106 ? -13.382 0.789 35.043 1.00 88.06 106 PHE A CA 1
ATOM 881 C C . PHE A 1 106 ? -13.141 0.517 33.553 1.00 88.06 106 PHE A C 1
ATOM 883 O O . PHE A 1 106 ? -13.715 -0.420 33.002 1.00 88.06 106 PHE A O 1
ATOM 890 N N . LEU A 1 107 ? -12.288 1.305 32.891 1.00 84.50 107 LEU A N 1
ATOM 891 C CA . LEU A 1 107 ? -11.970 1.083 31.480 1.00 84.50 107 LEU A CA 1
ATOM 892 C C . LEU A 1 107 ? -11.296 -0.269 31.260 1.00 84.50 107 LEU A C 1
ATOM 894 O O . LEU A 1 107 ? -11.647 -0.977 30.321 1.00 84.50 107 LEU A O 1
ATOM 898 N N . LYS A 1 108 ? -10.3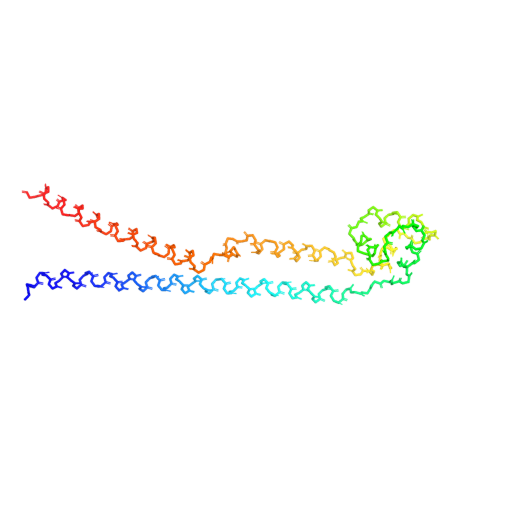69 -0.660 32.137 1.00 81.44 108 LYS A N 1
ATOM 899 C CA . LYS A 1 108 ? -9.738 -1.981 32.093 1.00 81.44 108 LYS A CA 1
ATOM 900 C C . LYS A 1 108 ? -10.746 -3.113 32.288 1.00 81.44 108 LYS A C 1
ATOM 902 O O . LYS A 1 108 ? -10.560 -4.160 31.689 1.00 81.44 108 LYS A O 1
ATOM 907 N N . ASP A 1 109 ? -11.809 -2.926 33.054 1.00 83.38 109 ASP A N 1
ATOM 908 C CA . ASP A 1 109 ? -12.824 -3.966 33.249 1.00 83.38 109 ASP A CA 1
ATOM 909 C C . ASP A 1 109 ? -13.873 -3.984 32.128 1.00 83.38 109 ASP A C 1
ATOM 911 O O . ASP A 1 109 ? -14.356 -5.050 31.742 1.00 83.38 109 ASP A O 1
ATOM 915 N N . ALA A 1 110 ? -14.218 -2.817 31.576 1.00 82.19 110 ALA A N 1
ATOM 916 C CA . ALA A 1 110 ? -15.196 -2.666 30.496 1.00 82.19 110 ALA A CA 1
ATOM 917 C C . ALA A 1 110 ? -14.635 -3.104 29.139 1.00 82.19 110 ALA A C 1
ATOM 919 O O . ALA A 1 110 ? -15.312 -3.787 28.364 1.00 82.19 110 ALA A O 1
ATOM 920 N N . LEU A 1 111 ? -13.387 -2.724 28.876 1.00 77.81 111 LEU A N 1
ATOM 921 C CA . LEU A 1 111 ? -12.677 -2.946 27.620 1.00 77.81 111 LEU A CA 1
ATOM 922 C C . LEU A 1 111 ? -11.620 -4.058 27.730 1.00 77.81 111 LEU A C 1
ATOM 924 O O . LEU A 1 111 ? -11.187 -4.604 26.724 1.00 77.81 111 LEU A O 1
ATOM 928 N N . GLY A 1 112 ? -11.209 -4.440 28.940 1.00 71.06 112 GLY A N 1
ATOM 929 C CA . GLY A 1 112 ? -10.085 -5.349 29.176 1.00 71.06 112 GLY A CA 1
ATOM 930 C C . GLY A 1 112 ? -8.778 -4.584 29.428 1.00 71.06 112 GLY A C 1
ATOM 931 O O . GLY A 1 112 ? -8.441 -3.641 28.716 1.00 71.06 112 GLY A O 1
ATOM 932 N N . GLU A 1 113 ? -7.973 -5.026 30.404 1.00 57.31 113 GLU A N 1
ATOM 933 C CA . GLU A 1 113 ? -6.685 -4.404 30.786 1.00 57.31 113 GLU A CA 1
ATOM 934 C C . GLU A 1 113 ? -5.675 -4.301 29.628 1.00 57.31 113 GLU A C 1
ATOM 936 O O . GLU A 1 113 ? -4.768 -3.467 29.584 1.00 57.31 113 GLU A O 1
ATOM 941 N N . ASN A 1 114 ? -5.903 -5.149 28.641 1.00 55.78 114 ASN A N 1
ATOM 942 C CA . ASN A 1 114 ? -5.176 -5.228 27.407 1.00 55.78 114 ASN A CA 1
ATOM 943 C C . ASN A 1 114 ? -5.551 -4.120 26.400 1.00 55.78 114 ASN A C 1
ATOM 945 O O . ASN A 1 114 ? -4.679 -3.744 25.626 1.00 55.78 114 ASN A O 1
ATOM 949 N N . GLU A 1 115 ? -6.776 -3.577 26.387 1.00 54.59 115 GLU A N 1
ATOM 950 C CA . GLU A 1 115 ? -7.254 -2.659 25.332 1.00 54.59 115 GLU A CA 1
ATOM 951 C C . GLU A 1 115 ? -6.546 -1.285 25.328 1.00 54.59 115 GLU A C 1
ATOM 953 O O . GLU A 1 115 ? -6.345 -0.720 24.257 1.00 54.59 115 GLU A O 1
ATOM 958 N N . ILE A 1 116 ? -6.038 -0.780 26.463 1.00 53.09 116 ILE A N 1
ATOM 959 C CA . ILE A 1 116 ? -5.367 0.541 26.527 1.00 53.09 116 ILE A CA 1
ATOM 960 C C . ILE A 1 116 ? -3.982 0.526 25.850 1.00 53.09 116 ILE A C 1
ATOM 962 O O . ILE A 1 116 ? -3.676 1.398 25.040 1.00 53.09 116 ILE A O 1
ATOM 966 N N . LYS A 1 117 ? -3.135 -0.480 26.129 1.00 55.88 117 LYS A N 1
ATOM 967 C CA . LYS A 1 117 ? -1.842 -0.648 25.425 1.00 55.88 117 LYS A CA 1
ATOM 968 C C . LYS A 1 117 ? -2.055 -1.028 23.958 1.00 55.88 117 LYS A C 1
ATOM 970 O O . LYS A 1 117 ? -1.323 -0.562 23.084 1.00 55.88 117 LYS A O 1
ATOM 975 N N . LYS A 1 118 ? -3.108 -1.800 23.698 1.00 58.62 118 LYS A N 1
ATOM 976 C CA . LYS A 1 118 ? -3.527 -2.265 22.378 1.00 58.62 118 LYS A CA 1
ATOM 977 C C . LYS A 1 118 ? -4.089 -1.160 21.486 1.00 58.62 118 LYS A C 1
ATOM 979 O O . LYS A 1 118 ? -3.817 -1.191 20.297 1.00 58.62 118 LYS A O 1
ATOM 984 N N . ALA A 1 119 ? -4.766 -0.144 22.017 1.00 60.12 119 ALA A N 1
ATOM 985 C CA . ALA A 1 119 ? -5.186 1.018 21.230 1.00 60.12 119 ALA A CA 1
ATOM 986 C C . ALA A 1 119 ? -3.975 1.767 20.646 1.00 60.12 119 ALA A C 1
ATOM 988 O O . ALA A 1 119 ? -3.980 2.172 19.485 1.00 60.12 119 ALA A O 1
ATOM 989 N N . THR A 1 120 ? -2.890 1.888 21.418 1.00 65.50 120 THR A N 1
ATOM 990 C CA . THR A 1 120 ? -1.609 2.424 20.929 1.00 65.50 120 THR A CA 1
ATOM 991 C C . THR A 1 120 ? -0.964 1.537 19.864 1.00 65.50 120 THR A C 1
ATOM 993 O O . THR A 1 120 ? -0.471 2.060 18.867 1.00 65.50 120 THR A O 1
ATOM 996 N N . GLU A 1 121 ? -0.969 0.212 20.047 1.00 69.25 121 GLU A N 1
ATOM 997 C CA . GLU A 1 121 ? -0.437 -0.740 19.058 1.00 69.25 121 GLU A CA 1
ATOM 998 C C . GLU A 1 121 ? -1.259 -0.727 17.764 1.00 69.25 121 GLU A C 1
ATOM 1000 O O . GLU A 1 121 ? -0.686 -0.609 16.683 1.00 69.25 121 GLU A O 1
ATOM 1005 N N . TYR A 1 122 ? -2.586 -0.731 17.867 1.00 72.12 122 TYR A N 1
ATOM 1006 C CA . TYR A 1 122 ? -3.515 -0.614 16.748 1.00 72.12 122 TYR A CA 1
ATOM 1007 C C . TYR A 1 122 ? -3.309 0.693 15.988 1.00 72.12 122 TYR A C 1
ATOM 1009 O O . TYR A 1 122 ? -3.054 0.675 14.790 1.00 72.12 122 TYR A O 1
ATOM 1017 N N . LYS A 1 123 ? -3.278 1.829 16.694 1.00 75.88 123 LYS A N 1
ATOM 1018 C CA . LYS A 1 123 ? -2.986 3.136 16.092 1.00 75.88 123 LYS A CA 1
ATOM 1019 C C . LYS A 1 123 ? -1.611 3.158 15.423 1.00 75.88 123 LYS A C 1
ATOM 1021 O O . LYS A 1 123 ? -1.428 3.815 14.400 1.00 75.88 123 LYS A O 1
ATOM 1026 N N . SER A 1 124 ? -0.630 2.430 15.964 1.00 81.06 124 SER A N 1
ATOM 1027 C CA . SER A 1 124 ? 0.686 2.282 15.336 1.00 81.06 124 SER A CA 1
ATOM 1028 C C . SER A 1 124 ? 0.637 1.445 14.051 1.00 81.06 124 SER A C 1
ATOM 1030 O O . SER A 1 124 ? 1.289 1.815 13.073 1.00 81.06 124 SER A O 1
ATOM 1032 N N . LEU A 1 125 ? -0.155 0.367 14.021 1.00 78.69 125 LEU A N 1
ATOM 1033 C CA . LEU A 1 125 ? -0.386 -0.478 12.845 1.00 78.69 125 LEU A CA 1
ATOM 1034 C C . LEU A 1 125 ? -1.171 0.275 11.770 1.00 78.69 125 LEU A C 1
ATOM 1036 O O . LEU A 1 125 ? -0.779 0.262 10.609 1.00 78.69 125 LEU A O 1
ATOM 1040 N N . GLU A 1 126 ? -2.195 1.026 12.159 1.00 78.25 126 GLU A N 1
ATOM 1041 C CA . GLU A 1 126 ? -2.971 1.899 11.283 1.00 78.25 126 GLU A CA 1
ATOM 1042 C C . GLU A 1 126 ? -2.098 3.014 10.695 1.00 78.25 126 GLU A C 1
ATOM 10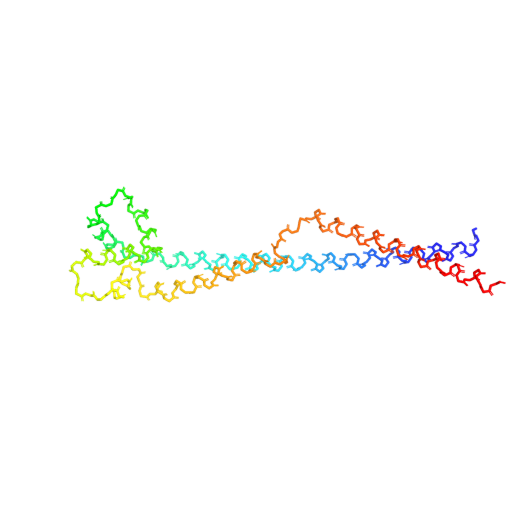44 O O . GLU A 1 126 ? -2.087 3.233 9.487 1.00 78.25 126 GLU A O 1
ATOM 1049 N N . THR A 1 127 ? -1.254 3.647 11.517 1.00 82.00 127 THR A N 1
ATOM 1050 C CA . THR A 1 127 ? -0.279 4.640 11.040 1.00 82.00 127 THR A CA 1
ATOM 1051 C C . THR A 1 127 ? 0.730 4.009 10.074 1.00 82.00 127 THR A C 1
ATOM 1053 O O . THR A 1 127 ? 1.116 4.633 9.083 1.00 82.00 127 THR A O 1
ATOM 1056 N N . LYS A 1 128 ? 1.185 2.775 10.334 1.00 83.31 128 LYS A N 1
ATOM 1057 C CA . LYS A 1 128 ? 2.057 2.027 9.413 1.00 83.31 128 LYS A CA 1
ATOM 1058 C C . LYS A 1 128 ? 1.334 1.706 8.108 1.00 83.31 128 LYS A C 1
ATOM 1060 O O . LYS A 1 128 ? 1.934 1.875 7.048 1.00 83.31 128 LYS A O 1
ATOM 1065 N N . LEU A 1 129 ? 0.070 1.301 8.163 1.00 84.50 129 LEU A N 1
ATOM 1066 C CA . LEU A 1 129 ? -0.760 1.019 6.998 1.00 84.50 129 LEU A CA 1
ATOM 1067 C C . LEU A 1 129 ? -0.999 2.286 6.170 1.00 84.50 129 LEU A C 1
ATOM 1069 O O . LEU A 1 129 ? -0.795 2.264 4.961 1.00 84.50 129 LEU A O 1
ATOM 1073 N N . GLU A 1 130 ? -1.333 3.409 6.803 1.00 82.38 130 GLU A N 1
ATOM 1074 C CA . GLU A 1 130 ? -1.461 4.714 6.149 1.00 82.38 130 GLU A CA 1
ATOM 1075 C C . GLU A 1 130 ? -0.165 5.152 5.468 1.00 82.38 130 GLU A C 1
ATOM 1077 O O . GLU A 1 130 ? -0.183 5.553 4.306 1.00 82.38 130 GLU A O 1
ATOM 1082 N N . LYS A 1 131 ? 0.971 5.075 6.173 1.00 83.44 131 LYS A N 1
ATOM 1083 C CA . LYS A 1 131 ? 2.284 5.413 5.604 1.00 83.44 131 LYS A CA 1
ATOM 1084 C C . LYS A 1 131 ? 2.624 4.510 4.429 1.00 83.44 131 LYS A C 1
ATOM 1086 O O . LYS A 1 131 ? 3.144 4.979 3.421 1.00 83.44 131 LYS A O 1
ATOM 1091 N N . THR A 1 132 ? 2.301 3.228 4.553 1.00 79.56 132 THR A N 1
ATOM 1092 C CA . THR A 1 132 ? 2.510 2.240 3.501 1.00 79.56 132 THR A CA 1
ATOM 1093 C C . THR A 1 132 ? 1.624 2.565 2.297 1.00 79.56 132 THR A C 1
ATOM 1095 O O . THR A 1 132 ? 2.156 2.643 1.198 1.00 79.56 132 THR A O 1
ATOM 1098 N N . LYS A 1 133 ? 0.336 2.885 2.476 1.00 77.25 133 LYS A N 1
ATOM 1099 C CA . LYS A 1 133 ? -0.582 3.319 1.402 1.00 77.25 133 LYS A CA 1
ATOM 1100 C C . LYS A 1 133 ? -0.175 4.637 0.734 1.00 77.25 133 LYS A C 1
ATOM 1102 O O . LYS A 1 133 ? -0.294 4.761 -0.478 1.00 77.25 133 LYS A O 1
ATOM 1107 N N . LYS A 1 134 ? 0.301 5.615 1.513 1.00 79.38 134 LYS A N 1
ATOM 1108 C CA . LYS A 1 134 ? 0.769 6.928 1.023 1.00 79.38 134 LYS A CA 1
ATOM 1109 C C . LYS A 1 134 ? 2.148 6.867 0.357 1.00 79.38 134 LYS A C 1
ATOM 1111 O O . LYS A 1 134 ? 2.564 7.850 -0.251 1.00 79.38 134 LYS A O 1
ATOM 1116 N N . SER A 1 135 ? 2.872 5.754 0.479 1.00 74.44 135 SER A N 1
ATOM 1117 C CA . SER A 1 135 ? 4.150 5.572 -0.208 1.00 74.44 135 SER A CA 1
ATOM 1118 C C . SER A 1 135 ? 3.948 5.648 -1.722 1.00 74.44 135 SER A C 1
ATOM 1120 O O . SER A 1 135 ? 3.029 5.043 -2.269 1.00 74.44 135 SER A O 1
ATOM 1122 N N . ILE A 1 136 ? 4.844 6.359 -2.407 1.00 67.19 136 ILE A N 1
ATOM 1123 C CA . ILE A 1 136 ? 4.816 6.557 -3.868 1.00 67.19 136 ILE A CA 1
ATOM 1124 C C . ILE A 1 136 ? 4.827 5.207 -4.608 1.00 67.19 136 ILE A C 1
ATOM 1126 O O . ILE A 1 136 ? 4.243 5.078 -5.675 1.00 67.19 136 ILE A O 1
ATOM 1130 N N . PHE A 1 137 ? 5.434 4.183 -4.003 1.00 64.88 137 PHE A N 1
ATOM 1131 C CA . PHE A 1 137 ? 5.509 2.823 -4.544 1.00 64.88 137 PHE A CA 1
ATOM 1132 C C . PHE A 1 137 ? 4.262 1.962 -4.282 1.00 64.88 137 PHE A C 1
ATOM 1134 O O . PHE A 1 137 ? 4.250 0.788 -4.641 1.00 64.88 137 PHE A O 1
ATOM 1141 N N . ASN A 1 138 ? 3.257 2.520 -3.606 1.00 63.06 138 ASN A N 1
ATOM 1142 C CA . ASN A 1 138 ? 1.993 1.866 -3.269 1.00 63.06 138 ASN A CA 1
ATOM 1143 C C . ASN A 1 138 ? 0.771 2.589 -3.813 1.00 63.06 138 ASN A C 1
ATOM 1145 O O . ASN A 1 138 ? -0.337 2.054 -3.752 1.00 63.06 138 ASN A O 1
ATOM 1149 N N . HIS A 1 139 ? 0.952 3.796 -4.348 1.00 64.69 139 HIS A N 1
ATOM 1150 C CA . HIS A 1 139 ? -0.052 4.333 -5.238 1.00 64.69 139 HIS A CA 1
ATOM 1151 C C . HIS A 1 139 ? -0.140 3.373 -6.422 1.00 64.69 139 HIS A C 1
ATOM 1153 O O . HIS A 1 139 ? 0.888 3.032 -7.009 1.00 64.69 139 HIS A O 1
ATOM 1159 N N . SER A 1 140 ? -1.339 2.867 -6.703 1.00 60.19 140 SER A N 1
ATOM 1160 C CA . SER A 1 140 ? -1.579 1.929 -7.793 1.00 60.19 140 SER A CA 1
ATOM 1161 C C . SER A 1 140 ? -1.326 2.649 -9.114 1.00 60.19 140 SER A C 1
ATOM 1163 O O . SER A 1 140 ? -2.241 3.201 -9.721 1.00 60.19 140 SER A O 1
ATOM 1165 N N . VAL A 1 141 ? -0.063 2.705 -9.524 1.00 63.12 141 VAL A N 1
ATOM 1166 C CA . VAL A 1 141 ? 0.315 3.057 -10.884 1.00 63.12 141 VAL A CA 1
ATOM 1167 C C . VAL A 1 141 ? -0.250 1.936 -11.738 1.00 63.12 141 VAL A C 1
ATOM 1169 O O . VAL A 1 141 ? 0.132 0.777 -11.567 1.00 63.12 141 VAL A O 1
ATOM 1172 N N . SER A 1 142 ? -1.234 2.263 -12.571 1.00 69.88 142 SER A N 1
ATOM 1173 C CA . SER A 1 142 ? -1.877 1.260 -13.412 1.00 69.88 142 SER A CA 1
ATOM 1174 C C . SER A 1 142 ? -0.853 0.652 -14.372 1.00 69.88 142 SER A C 1
ATOM 1176 O O . SER A 1 142 ? 0.154 1.285 -14.703 1.00 69.88 142 SER A O 1
ATOM 1178 N N . GLU A 1 143 ? -1.098 -0.571 -14.846 1.00 70.75 143 GLU A N 1
ATOM 1179 C CA . GLU A 1 143 ? -0.262 -1.170 -15.898 1.00 70.75 143 GLU A CA 1
ATOM 1180 C C . GLU A 1 143 ? -0.141 -0.229 -17.112 1.00 70.75 143 GLU A C 1
ATOM 1182 O O . GLU A 1 143 ? 0.943 -0.076 -17.682 1.00 70.75 143 GLU A O 1
ATOM 1187 N N . ASP A 1 144 ? -1.223 0.491 -17.427 1.00 77.12 144 ASP A N 1
ATOM 1188 C CA . ASP A 1 144 ? -1.265 1.522 -18.464 1.00 77.12 144 ASP A CA 1
ATOM 1189 C C . ASP A 1 144 ? -0.298 2.681 -18.186 1.00 77.12 144 ASP A C 1
ATOM 1191 O O . ASP A 1 144 ? 0.373 3.159 -19.103 1.00 77.12 144 ASP A O 1
ATOM 1195 N N . ASP A 1 145 ? -0.189 3.135 -16.937 1.00 79.44 145 ASP A N 1
ATOM 1196 C CA . ASP A 1 145 ? 0.726 4.212 -16.553 1.00 79.44 145 ASP A CA 1
ATOM 1197 C C . ASP A 1 145 ? 2.189 3.766 -16.650 1.00 79.44 145 ASP A C 1
ATOM 1199 O O . ASP A 1 145 ? 3.029 4.516 -17.155 1.00 79.44 145 ASP A O 1
ATOM 1203 N N . VAL A 1 146 ? 2.498 2.527 -16.246 1.00 77.19 146 VAL A N 1
ATOM 1204 C CA . VAL A 1 146 ? 3.843 1.943 -16.397 1.00 77.19 146 VAL A CA 1
ATOM 1205 C C . VAL A 1 146 ? 4.210 1.839 -17.875 1.00 77.19 146 VAL A C 1
ATOM 1207 O O . VAL A 1 146 ? 5.306 2.242 -18.279 1.00 77.19 146 VAL A O 1
ATOM 1210 N N . PHE A 1 147 ? 3.286 1.352 -18.706 1.00 78.50 147 PHE A N 1
ATOM 1211 C CA . PHE A 1 147 ? 3.504 1.234 -20.142 1.00 78.50 147 PHE A CA 1
ATOM 1212 C C . PHE A 1 147 ? 3.683 2.605 -20.806 1.00 78.50 147 PHE A C 1
ATOM 1214 O O . PHE A 1 147 ? 4.623 2.802 -21.580 1.00 78.50 147 PHE A O 1
ATOM 1221 N N . ARG A 1 148 ? 2.843 3.591 -20.461 1.00 84.44 148 ARG A N 1
ATOM 1222 C CA . ARG A 1 148 ? 2.969 4.981 -20.934 1.00 84.44 148 ARG A CA 1
ATOM 1223 C C . ARG A 1 148 ? 4.295 5.601 -20.528 1.00 84.44 148 ARG A C 1
ATOM 1225 O O . ARG A 1 148 ? 4.934 6.253 -21.356 1.00 84.44 148 ARG A O 1
ATOM 1232 N N . PHE A 1 149 ? 4.726 5.400 -19.286 1.00 82.56 149 PHE A N 1
ATOM 1233 C CA . PHE A 1 149 ? 6.009 5.900 -18.801 1.00 82.56 149 PHE A CA 1
ATOM 1234 C C . PHE A 1 149 ? 7.173 5.260 -19.562 1.00 82.56 149 PHE A C 1
ATOM 1236 O O . PHE A 1 149 ? 8.060 5.963 -20.046 1.00 82.56 149 PHE A O 1
ATOM 1243 N N . GLY A 1 150 ? 7.114 3.942 -19.761 1.00 82.06 150 GLY A N 1
ATOM 1244 C CA . GLY A 1 150 ? 8.051 3.186 -20.584 1.00 82.06 150 GLY A CA 1
ATOM 1245 C C . GLY A 1 150 ? 8.172 3.717 -22.007 1.00 82.06 150 GLY A C 1
ATOM 1246 O O . GLY A 1 150 ? 9.271 4.005 -22.483 1.00 82.06 150 GLY A O 1
ATOM 1247 N N . LEU A 1 151 ? 7.032 3.906 -22.671 1.00 83.75 151 LEU A N 1
ATOM 1248 C CA . LEU A 1 151 ? 6.960 4.428 -24.032 1.00 83.75 151 LEU A CA 1
ATOM 1249 C C . LEU A 1 151 ? 7.465 5.876 -24.114 1.00 83.75 151 LEU A C 1
ATOM 1251 O O . LEU A 1 151 ? 8.187 6.229 -25.045 1.00 83.75 151 LEU A O 1
ATOM 1255 N N . THR A 1 152 ? 7.154 6.699 -23.112 1.00 87.31 152 THR A N 1
ATOM 1256 C CA . THR A 1 152 ? 7.641 8.082 -23.015 1.00 87.31 152 THR A CA 1
ATOM 1257 C C . THR A 1 152 ? 9.161 8.121 -22.875 1.00 87.31 152 THR A C 1
ATOM 1259 O O . THR A 1 152 ? 9.830 8.826 -23.630 1.00 87.31 152 THR A O 1
ATOM 1262 N N . LEU A 1 153 ? 9.729 7.321 -21.969 1.00 81.56 153 LEU A N 1
ATOM 1263 C CA . LEU A 1 153 ? 11.179 7.180 -21.819 1.00 81.56 153 LEU A CA 1
ATOM 1264 C C . LEU A 1 153 ? 11.834 6.699 -23.114 1.00 81.56 153 LEU A C 1
ATOM 1266 O O . LEU A 1 153 ? 12.844 7.261 -23.537 1.00 81.56 153 LEU A O 1
ATOM 1270 N N . PHE A 1 154 ? 11.244 5.698 -23.768 1.00 81.44 154 PHE A N 1
ATOM 1271 C CA . PHE A 1 154 ? 11.731 5.188 -25.045 1.00 81.44 154 PHE A CA 1
ATOM 1272 C C . PHE A 1 154 ? 11.782 6.287 -26.117 1.00 81.44 154 PHE A C 1
ATOM 1274 O O . PHE A 1 154 ? 12.817 6.464 -26.765 1.00 81.44 154 PHE A O 1
ATOM 1281 N N . LEU A 1 155 ? 10.710 7.074 -26.265 1.00 87.38 155 LEU A N 1
ATOM 1282 C CA . LEU A 1 155 ? 10.656 8.200 -27.202 1.00 87.38 155 LEU A CA 1
ATOM 1283 C C . LEU A 1 155 ? 11.706 9.270 -26.879 1.00 87.38 155 LE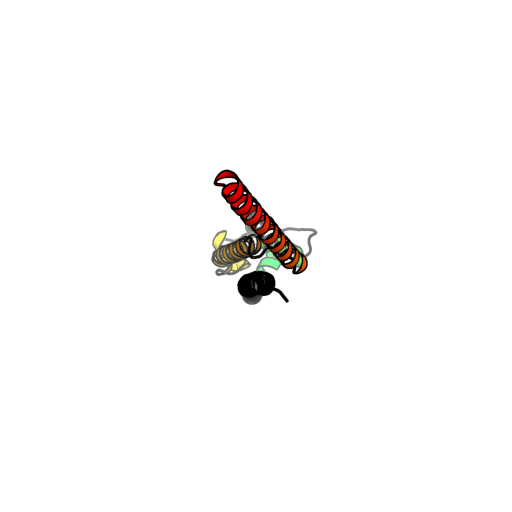U A C 1
ATOM 1285 O O . LEU A 1 155 ? 12.384 9.755 -27.784 1.00 87.38 155 LEU A O 1
ATOM 1289 N N . ILE A 1 156 ? 11.887 9.603 -25.599 1.00 87.88 156 ILE A N 1
ATOM 1290 C CA . ILE A 1 156 ? 12.903 10.562 -25.148 1.00 87.88 156 ILE A CA 1
ATOM 1291 C C . ILE A 1 156 ? 14.307 10.086 -25.547 1.00 87.88 156 ILE A C 1
ATOM 1293 O O . ILE A 1 156 ? 15.063 10.839 -26.166 1.00 87.88 156 ILE A O 1
ATOM 1297 N N . PHE A 1 157 ? 14.654 8.828 -25.258 1.00 82.19 157 PHE A N 1
ATOM 1298 C CA . PHE A 1 157 ? 15.949 8.259 -25.644 1.00 82.19 157 PHE A CA 1
ATOM 1299 C C . PHE A 1 157 ? 16.141 8.216 -27.160 1.00 82.19 157 PHE A C 1
ATOM 1301 O O . PHE A 1 157 ? 17.242 8.481 -27.653 1.00 82.19 157 PHE A O 1
ATOM 1308 N N . PHE A 1 158 ? 15.075 7.918 -27.904 1.00 82.75 158 PHE A N 1
ATOM 1309 C CA . PHE A 1 158 ? 15.093 7.937 -29.359 1.00 82.75 158 PHE A CA 1
ATOM 1310 C C . PHE A 1 158 ? 15.413 9.342 -29.885 1.00 82.75 158 PHE A C 1
ATOM 1312 O O . PHE A 1 158 ? 16.364 9.500 -30.648 1.00 82.75 158 PHE A O 1
ATOM 1319 N N . ILE A 1 159 ? 14.712 10.381 -29.419 1.00 89.44 159 ILE A N 1
ATOM 1320 C CA . ILE A 1 159 ? 14.950 11.776 -29.828 1.00 89.44 159 ILE A CA 1
ATOM 1321 C C . ILE A 1 159 ? 16.374 12.222 -29.476 1.00 89.44 159 ILE A C 1
ATOM 1323 O O . ILE A 1 159 ? 17.091 12.736 -30.341 1.00 89.44 159 ILE A O 1
ATOM 1327 N N . PHE A 1 160 ? 16.825 11.981 -28.239 1.00 87.19 160 PHE A N 1
ATOM 1328 C CA . PHE A 1 160 ? 18.178 12.351 -27.809 1.00 87.19 160 PHE A CA 1
ATOM 1329 C C . PHE A 1 160 ? 19.260 11.738 -28.695 1.00 87.19 160 PHE A C 1
ATOM 1331 O O . PHE A 1 160 ? 20.253 12.395 -29.011 1.00 87.19 160 PHE A O 1
ATOM 1338 N N . ARG A 1 161 ? 19.063 10.503 -29.158 1.00 82.75 161 ARG A N 1
ATOM 1339 C CA . ARG A 1 161 ? 20.000 9.857 -30.075 1.00 82.75 161 ARG A CA 1
ATOM 1340 C C . ARG A 1 161 ? 20.143 10.618 -31.393 1.00 82.75 161 ARG A C 1
ATOM 1342 O O . ARG A 1 161 ? 21.270 10.848 -31.834 1.00 82.75 161 ARG A O 1
ATOM 1349 N N . TYR A 1 162 ? 19.036 11.014 -32.021 1.00 86.38 162 TYR A N 1
ATOM 1350 C CA . TYR A 1 162 ? 19.091 11.764 -33.281 1.00 86.38 162 TYR A CA 1
ATOM 1351 C C . TYR A 1 162 ? 19.684 13.157 -33.092 1.00 86.38 162 TYR A C 1
ATOM 1353 O O . TYR A 1 162 ? 20.447 13.605 -33.947 1.00 86.38 162 TYR A O 1
ATOM 1361 N N . LEU A 1 163 ? 19.442 13.797 -31.945 1.00 90.94 163 LEU A N 1
ATOM 1362 C CA . LEU A 1 163 ? 20.128 15.039 -31.584 1.00 90.94 163 LEU A CA 1
ATOM 1363 C C . LEU A 1 163 ? 21.648 14.834 -31.475 1.00 90.94 163 LEU A C 1
ATOM 1365 O O . LEU A 1 163 ? 22.423 15.629 -32.009 1.00 90.94 163 LEU A O 1
ATOM 1369 N N . ILE A 1 164 ? 22.107 13.736 -30.866 1.00 88.56 164 ILE A N 1
ATOM 1370 C CA . ILE A 1 164 ? 23.540 13.395 -30.794 1.00 88.56 164 ILE A CA 1
ATOM 1371 C C . ILE A 1 164 ? 24.130 13.151 -32.193 1.00 88.56 164 ILE A C 1
ATOM 1373 O O . ILE A 1 164 ? 25.267 13.535 -32.472 1.00 88.56 164 ILE A O 1
ATOM 1377 N N . TYR A 1 165 ? 23.386 12.513 -33.097 1.00 88.62 165 TYR A N 1
ATOM 1378 C CA . TYR A 1 165 ? 23.836 12.327 -34.479 1.00 88.62 165 TYR A CA 1
ATOM 1379 C C . TYR A 1 165 ? 23.898 13.636 -35.259 1.00 88.62 165 TYR A C 1
ATOM 1381 O O . TYR A 1 165 ? 24.913 13.891 -35.908 1.00 88.62 165 TYR A O 1
ATOM 1389 N N . GLY A 1 166 ? 22.877 14.486 -35.140 1.00 89.38 166 GLY A N 1
ATOM 1390 C CA . GLY A 1 166 ? 22.856 15.806 -35.764 1.00 89.38 166 GLY A CA 1
ATOM 1391 C C . GLY A 1 166 ? 24.002 16.694 -35.280 1.00 89.38 166 GLY A C 1
ATOM 1392 O O . GLY A 1 166 ? 24.714 17.278 -36.093 1.00 89.38 166 GLY A O 1
ATOM 1393 N N . THR A 1 167 ? 24.258 16.726 -33.970 1.00 91.19 167 THR A N 1
ATOM 1394 C CA . THR A 1 167 ? 25.372 17.498 -33.391 1.00 91.19 167 THR A CA 1
ATOM 1395 C C . THR A 1 167 ? 26.733 16.976 -33.846 1.00 91.19 167 THR A C 1
ATOM 1397 O O . THR A 1 167 ? 27.567 17.766 -34.282 1.00 91.19 167 THR A O 1
ATOM 1400 N N . LYS A 1 168 ? 26.963 15.655 -33.840 1.00 88.50 168 LYS A N 1
ATOM 1401 C CA . LYS A 1 168 ? 28.210 15.068 -34.368 1.00 88.50 168 LYS A CA 1
ATOM 1402 C C . LYS A 1 168 ? 28.428 15.380 -35.844 1.00 88.50 168 LYS A C 1
ATOM 1404 O O . LYS A 1 168 ? 29.560 15.643 -36.243 1.00 88.50 168 LYS A O 1
ATOM 1409 N N . TRP A 1 169 ? 27.368 15.324 -36.646 1.00 91.38 169 TRP A N 1
ATOM 1410 C CA . TRP A 1 169 ? 27.443 15.659 -38.063 1.00 91.38 169 TRP A CA 1
ATOM 1411 C C . TRP A 1 169 ? 27.764 17.144 -38.270 1.00 91.38 169 TRP A C 1
ATOM 1413 O O . TRP A 1 169 ? 28.698 17.459 -39.002 1.00 91.38 169 TRP A O 1
ATOM 1423 N N . SER A 1 170 ? 27.082 18.035 -37.547 1.00 89.19 170 SER A N 1
ATOM 1424 C CA . SER A 1 170 ? 27.323 19.483 -37.590 1.00 89.19 170 SER A CA 1
ATOM 1425 C C . SER A 1 170 ? 28.761 19.846 -37.193 1.00 89.19 170 SER A C 1
ATOM 1427 O O . SER A 1 170 ? 29.451 20.552 -37.924 1.00 89.19 170 SER A O 1
ATOM 1429 N N . ILE A 1 171 ? 29.283 19.265 -36.105 1.00 91.50 171 ILE A N 1
ATOM 1430 C CA . ILE A 1 171 ? 30.680 19.463 -35.678 1.00 91.50 171 ILE A CA 1
ATOM 1431 C C . ILE A 1 171 ? 31.671 18.999 -36.753 1.00 91.50 171 ILE A C 1
ATOM 1433 O O . ILE A 1 171 ? 32.726 19.607 -36.914 1.00 91.50 171 ILE A O 1
ATOM 1437 N N . LYS A 1 172 ? 31.367 17.912 -37.472 1.00 91.88 172 LYS A N 1
ATOM 1438 C CA . LYS A 1 172 ? 32.229 17.415 -38.551 1.00 91.88 172 LYS A CA 1
ATOM 1439 C C . LYS A 1 172 ? 32.252 18.381 -39.737 1.00 91.88 172 LYS A C 1
ATOM 1441 O O . LYS A 1 172 ? 33.328 18.609 -40.266 1.00 91.88 172 LYS A O 1
ATOM 1446 N N . GLN A 1 173 ? 31.105 18.952 -40.103 1.00 88.81 173 GLN A N 1
ATOM 1447 C CA . GLN A 1 173 ? 31.005 19.949 -41.176 1.00 88.81 173 GLN A CA 1
ATOM 1448 C C . GLN A 1 173 ? 31.736 21.252 -40.840 1.00 88.81 173 GLN A C 1
ATOM 1450 O O . GLN A 1 173 ? 32.316 21.854 -41.722 1.00 88.81 173 GLN A O 1
ATOM 1455 N N . LEU A 1 174 ? 31.753 21.673 -39.572 1.00 89.38 174 LEU A N 1
ATOM 1456 C CA . LEU A 1 174 ? 32.480 22.878 -39.144 1.00 89.38 174 LEU A CA 1
ATOM 1457 C C . LEU A 1 174 ? 34.010 22.708 -39.097 1.00 89.38 174 LEU A C 1
ATOM 1459 O O . LEU A 1 174 ? 34.724 23.693 -38.930 1.00 89.38 174 LEU A O 1
ATOM 1463 N N . LYS A 1 175 ? 34.511 21.468 -39.147 1.00 85.81 175 LYS A N 1
ATOM 1464 C CA . LYS A 1 175 ? 35.949 21.151 -39.133 1.00 85.81 175 LYS A CA 1
ATOM 1465 C C . LYS A 1 175 ? 36.528 20.895 -40.526 1.00 85.81 175 LYS A C 1
ATOM 1467 O O . LYS A 1 175 ? 37.748 20.790 -40.635 1.00 85.81 175 LYS A O 1
ATOM 1472 N N . GLU A 1 176 ? 35.667 20.713 -41.523 1.00 71.19 176 GLU A N 1
ATOM 1473 C CA . GLU A 1 176 ? 36.011 20.591 -42.946 1.00 71.19 176 GLU A CA 1
ATOM 1474 C C . GLU A 1 176 ? 35.921 21.972 -43.604 1.00 71.19 176 GLU A C 1
ATOM 1476 O O . GLU A 1 176 ? 36.782 22.244 -44.468 1.00 71.19 176 GLU A O 1
#

Foldseek 3Di:
DDPVVVVVVVVVVVVVVVLVVVLVVVVVVLVVLLVVLVVVLVVLVVVLVVLVVVQPPFPLVLLVVLVVQVPDPDDSVRLVVCCLVDPVSLVVSVVSPPDPDDSLVSCCNRRNVPVVVVVVVSVVSVVVSVVSCPPPSNPCCDPVNSVVVSVVVVVVVVVVVVVVVVVVVVVVVVVD